Protein AF-A0A661C776-F1 (afdb_monomer)

Radius of gyration: 33.44 Å; Cα contacts (8 Å, |Δi|>4): 42; chains: 1; bounding box: 81×30×92 Å

Secondary structure (DSSP, 8-state):
-HHHHHHHHHHHHHHS---TT--HHHHHHHHHHHHHHHHHHHHHHHHHHHHHHHHHHHHHHHHHHHHHHHHHHHHHHHHH--SHHHHHHHHHHHHHHHHHHHHHHHHHHHHHHHHHHHHHHHHHHHHHHHHHHT-TTTTT-

pLDDT: mean 75.3, std 17.73, range [37.88, 95.56]

Solvent-accessible surface area (backbone atoms only — not comparable to full-atom values): 7899 Å² total; per-residue (Å²): 122,69,74,66,54,53,56,52,51,53,51,54,68,60,65,70,63,74,79,85,72,76,48,66,64,60,53,51,50,50,52,49,48,50,52,51,49,53,50,50,53,52,50,52,53,52,51,52,53,51,54,49,51,52,56,54,48,52,49,52,52,52,53,52,49,51,53,52,52,51,53,54,50,50,53,49,42,70,75,67,44,82,54,70,67,49,45,55,55,48,49,52,50,52,52,52,51,50,52,53,52,51,50,50,51,52,50,53,53,51,49,53,53,50,51,50,50,52,51,51,49,52,50,51,52,50,53,51,49,53,54,51,75,71,32,75,75,61,81,74,112

Nearest PDB structures (foldseek):
  8e4g-assembly1_a  TM=7.924E-01  e=3.193E-01  Escherichia phage T7
  9jz0-assembly1_1  TM=7.390E-01  e=8.641E-01  Escherichia phage T7
  5l3b-assembly1_A  TM=5.270E-01  e=5.007E+00  Homo sapiens
  5l3c-assembly1_A  TM=5.065E-01  e=3.962E+00  Homo sapiens

Sequence (141 aa):
MLHSNILRCTINLFGEFDMTNINIEEMNENMNKIGQSAYSAAKALYTMNTNAVEQLFDQQIAMATLGMETMTSQIQLLSSAKGYQAIVDGQADIVSDLSSKTQGIARNTFDILNETKEDATAWAEDVAKEAADNNPMVKAA

Structure (mmCIF, N/CA/C/O backbone):
data_AF-A0A661C776-F1
#
_entry.id   AF-A0A661C776-F1
#
loop_
_atom_site.group_PDB
_atom_site.id
_atom_site.type_symbol
_atom_site.label_atom_id
_atom_site.label_alt_id
_atom_site.label_comp_id
_atom_site.label_asym_id
_atom_site.label_entity_id
_atom_site.label_seq_id
_atom_site.pdbx_PDB_ins_code
_atom_site.Cartn_x
_atom_site.Cartn_y
_atom_site.Cartn_z
_atom_site.occupancy
_atom_site.B_iso_or_equiv
_atom_site.auth_seq_id
_atom_site.auth_comp_id
_atom_site.auth_asym_id
_atom_site.auth_atom_id
_atom_site.pdbx_PDB_model_num
ATOM 1 N N . MET A 1 1 ? 55.219 -18.152 -58.661 1.00 52.03 1 MET A N 1
ATOM 2 C CA . MET A 1 1 ? 53.754 -18.044 -58.863 1.00 52.03 1 MET A CA 1
ATOM 3 C C . MET A 1 1 ? 52.934 -18.148 -57.569 1.00 52.03 1 MET A C 1
ATOM 5 O O . MET A 1 1 ? 51.876 -17.543 -57.529 1.00 52.03 1 MET A O 1
ATOM 9 N N . LEU A 1 2 ? 53.395 -18.810 -56.493 1.00 44.44 2 LEU A N 1
ATOM 10 C CA . LEU A 1 2 ? 52.637 -18.888 -55.224 1.00 44.44 2 LEU A CA 1
ATOM 11 C C . LEU A 1 2 ? 52.542 -17.560 -54.433 1.00 44.44 2 LEU A C 1
ATOM 13 O O . LEU A 1 2 ? 51.497 -17.258 -53.870 1.00 44.44 2 LEU A O 1
ATOM 17 N N . HIS A 1 3 ? 53.598 -16.738 -54.423 1.00 39.12 3 HIS A N 1
ATOM 18 C CA . HIS A 1 3 ? 53.657 -15.516 -53.598 1.00 39.12 3 HIS A CA 1
ATOM 19 C C . HIS A 1 3 ? 52.669 -14.409 -54.018 1.00 39.12 3 HIS A C 1
ATOM 21 O O . HIS A 1 3 ? 52.218 -13.632 -53.184 1.00 39.12 3 HIS A O 1
ATOM 27 N N . SER A 1 4 ? 52.302 -14.351 -55.303 1.00 47.25 4 SER A N 1
ATOM 28 C CA . SER A 1 4 ? 51.399 -13.317 -55.832 1.00 47.25 4 SER A CA 1
ATOM 29 C C . SER A 1 4 ? 49.918 -13.642 -55.572 1.00 47.25 4 SER A C 1
ATOM 31 O O . SER A 1 4 ? 49.107 -12.734 -55.430 1.00 47.25 4 SER A O 1
ATOM 33 N N . ASN A 1 5 ? 49.574 -14.928 -55.416 1.00 51.00 5 ASN A N 1
ATOM 34 C CA . ASN A 1 5 ? 48.216 -15.359 -55.064 1.00 51.00 5 ASN A CA 1
ATOM 35 C C . ASN A 1 5 ? 47.903 -15.190 -53.571 1.00 51.00 5 ASN A C 1
ATOM 37 O O . ASN A 1 5 ? 46.770 -14.867 -53.231 1.00 51.00 5 ASN A O 1
ATOM 41 N N . ILE A 1 6 ? 48.896 -15.344 -52.686 1.00 49.50 6 ILE A N 1
ATOM 42 C CA . ILE A 1 6 ? 48.696 -15.143 -51.241 1.00 49.50 6 ILE A CA 1
ATOM 43 C C . ILE A 1 6 ? 48.413 -13.664 -50.948 1.00 49.50 6 ILE A C 1
ATOM 45 O O . ILE A 1 6 ? 47.412 -13.362 -50.311 1.00 49.50 6 ILE A O 1
ATOM 49 N N . LEU A 1 7 ? 49.206 -12.739 -51.507 1.00 44.44 7 LEU A N 1
ATOM 50 C CA . LEU A 1 7 ? 48.978 -11.294 -51.348 1.00 44.44 7 LEU A CA 1
ATOM 51 C C . LEU A 1 7 ? 47.623 -10.840 -51.914 1.00 44.44 7 LEU A C 1
ATOM 53 O O . LEU A 1 7 ? 46.967 -9.987 -51.324 1.00 44.44 7 LEU A O 1
ATOM 57 N N . ARG A 1 8 ? 47.169 -11.442 -53.020 1.00 44.22 8 ARG A N 1
ATOM 58 C CA . ARG A 1 8 ? 45.871 -11.124 -53.631 1.00 44.22 8 ARG A CA 1
ATOM 59 C C . ARG A 1 8 ? 44.684 -11.666 -52.820 1.00 44.22 8 ARG A C 1
ATOM 61 O O . ARG A 1 8 ? 43.671 -10.982 -52.728 1.00 44.22 8 ARG A O 1
ATOM 68 N N . CYS A 1 9 ? 44.818 -12.829 -52.176 1.00 44.22 9 CYS A N 1
ATOM 69 C CA . CYS A 1 9 ? 43.822 -13.329 -51.219 1.00 44.22 9 CYS A CA 1
ATOM 70 C C . CYS A 1 9 ? 43.796 -12.514 -49.920 1.00 44.22 9 CYS A C 1
ATOM 72 O O . CYS A 1 9 ? 42.714 -12.259 -49.404 1.00 44.22 9 CYS A O 1
ATOM 74 N N . THR A 1 10 ? 44.946 -12.068 -49.401 1.00 39.84 10 THR A N 1
ATOM 75 C CA . THR A 1 10 ? 44.981 -11.227 -48.193 1.00 39.84 10 THR A CA 1
ATOM 76 C C . THR A 1 10 ? 44.352 -9.856 -48.452 1.00 39.84 10 THR A C 1
ATOM 78 O O . THR A 1 10 ? 43.557 -9.400 -47.643 1.00 39.84 10 THR A O 1
ATOM 81 N N . ILE A 1 11 ? 44.619 -9.227 -49.601 1.00 48.53 11 ILE A N 1
ATOM 82 C CA . ILE A 1 11 ? 44.022 -7.924 -49.945 1.00 48.53 11 ILE A CA 1
ATOM 83 C C . ILE A 1 11 ? 42.506 -8.034 -50.178 1.00 48.53 11 ILE A C 1
ATOM 85 O O . ILE A 1 11 ? 41.775 -7.158 -49.733 1.00 48.53 11 ILE A O 1
ATOM 89 N N . ASN A 1 12 ? 42.012 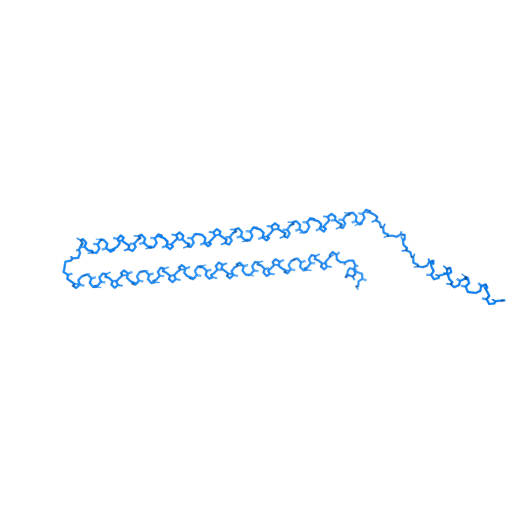-9.119 -50.788 1.00 46.66 12 ASN A N 1
ATOM 90 C CA . ASN A 1 12 ? 40.566 -9.318 -50.955 1.00 46.66 12 ASN A CA 1
ATOM 91 C C . ASN A 1 12 ? 39.847 -9.688 -49.646 1.00 46.66 12 ASN A C 1
ATOM 93 O O . ASN A 1 12 ? 38.717 -9.263 -49.453 1.00 46.66 12 ASN A O 1
ATOM 97 N N . LEU A 1 13 ? 40.496 -10.408 -48.721 1.00 44.00 13 LEU A N 1
ATOM 98 C CA . LEU A 1 13 ? 39.918 -10.704 -47.399 1.00 44.00 13 LEU A CA 1
ATOM 99 C C . LEU A 1 13 ? 39.859 -9.474 -46.478 1.00 44.00 13 LEU A C 1
ATOM 101 O O . LEU A 1 13 ? 38.997 -9.414 -45.609 1.00 44.00 13 LEU A O 1
ATOM 105 N N . PHE A 1 14 ? 40.745 -8.490 -46.671 1.00 39.91 14 PHE A N 1
ATOM 106 C CA . PHE A 1 14 ? 40.698 -7.207 -45.956 1.00 39.91 14 PHE A CA 1
ATOM 107 C C . PHE A 1 14 ? 39.912 -6.112 -46.701 1.00 39.91 14 PHE A C 1
ATOM 109 O O . PHE A 1 14 ? 39.571 -5.106 -46.090 1.00 39.91 14 PHE A O 1
ATOM 116 N N . GLY A 1 15 ? 39.615 -6.296 -47.992 1.00 37.88 15 GLY A N 1
ATOM 117 C CA . GLY A 1 15 ? 38.878 -5.338 -48.825 1.00 37.88 15 GLY A CA 1
ATOM 118 C C . GLY A 1 15 ? 37.352 -5.455 -48.757 1.00 37.88 15 GLY A C 1
ATOM 119 O O . GLY A 1 15 ? 36.670 -4.544 -49.211 1.00 37.88 15 GLY A O 1
ATOM 120 N N . GLU A 1 16 ? 36.817 -6.540 -48.189 1.00 44.53 16 GLU A N 1
ATOM 121 C CA . GLU A 1 16 ? 35.368 -6.738 -47.985 1.00 44.53 16 GLU A CA 1
ATOM 122 C C . GLU A 1 16 ? 34.913 -6.519 -46.534 1.00 44.53 16 GLU A C 1
ATOM 124 O O . GLU A 1 16 ? 33.720 -6.589 -46.246 1.00 44.53 16 GLU A O 1
ATOM 129 N N . PHE A 1 17 ? 35.825 -6.180 -45.617 1.00 41.34 17 PHE A N 1
ATOM 130 C CA . PHE A 1 17 ? 35.425 -5.564 -44.353 1.00 41.34 17 PHE A CA 1
ATOM 131 C C . PHE A 1 17 ? 35.257 -4.064 -44.584 1.00 41.34 17 PHE A C 1
ATOM 133 O O . PHE A 1 17 ? 36.141 -3.255 -44.301 1.00 41.34 17 PHE A O 1
ATOM 140 N N . ASP A 1 18 ? 34.105 -3.713 -45.148 1.00 40.69 18 ASP A N 1
ATOM 141 C CA . ASP A 1 18 ? 33.633 -2.341 -45.237 1.00 40.69 18 ASP A CA 1
ATOM 142 C C . ASP A 1 18 ? 33.395 -1.802 -43.813 1.00 40.69 18 ASP A C 1
ATOM 144 O O . ASP A 1 18 ? 32.304 -1.873 -43.254 1.00 40.69 18 ASP A O 1
ATOM 148 N N . MET A 1 19 ? 34.457 -1.289 -43.184 1.00 41.69 19 MET A N 1
ATOM 149 C CA . MET A 1 19 ? 34.378 -0.463 -41.973 1.00 41.69 19 MET A CA 1
ATOM 150 C C . MET A 1 19 ? 33.970 0.988 -42.297 1.00 41.69 19 MET A C 1
ATOM 152 O O . MET A 1 19 ? 34.129 1.874 -41.459 1.00 41.69 19 MET A O 1
ATOM 156 N N . THR A 1 20 ? 33.437 1.260 -43.493 1.00 42.38 20 THR A N 1
ATOM 157 C CA . THR A 1 20 ? 33.123 2.613 -43.979 1.00 42.38 20 THR A CA 1
ATOM 158 C C . THR A 1 20 ? 31.641 2.973 -43.909 1.00 42.38 20 THR A C 1
ATOM 160 O O . THR A 1 2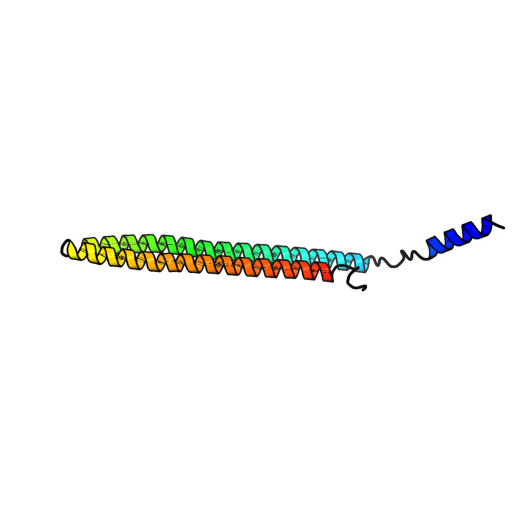0 ? 31.191 3.857 -44.628 1.00 42.38 20 THR A O 1
ATOM 163 N N . ASN A 1 21 ? 30.887 2.370 -42.986 1.00 49.22 21 ASN A N 1
ATOM 164 C CA . ASN A 1 21 ? 29.547 2.851 -42.633 1.00 49.22 21 ASN A CA 1
ATOM 165 C C . ASN A 1 21 ? 29.234 2.756 -41.132 1.00 49.22 21 ASN A C 1
ATOM 167 O O . ASN A 1 21 ? 28.102 2.509 -40.732 1.00 49.22 21 ASN A O 1
ATOM 171 N N . ILE A 1 22 ? 30.219 3.020 -40.268 1.00 48.91 22 ILE A N 1
ATOM 172 C CA . ILE A 1 22 ? 29.875 3.552 -38.943 1.00 48.91 22 ILE A CA 1
ATOM 173 C C . ILE A 1 22 ? 29.604 5.040 -39.147 1.00 48.91 22 ILE A C 1
ATOM 175 O O . ILE A 1 22 ? 30.506 5.875 -39.054 1.00 48.91 22 ILE A O 1
ATOM 179 N N . ASN A 1 23 ? 28.364 5.370 -39.498 1.00 56.03 23 ASN A N 1
ATOM 180 C CA . ASN A 1 23 ? 27.925 6.750 -39.545 1.00 56.03 23 ASN A CA 1
ATOM 181 C C . ASN A 1 23 ? 27.959 7.293 -38.107 1.00 56.03 23 ASN A C 1
ATOM 183 O O . ASN A 1 23 ? 27.149 6.914 -37.263 1.00 56.03 23 ASN A O 1
ATOM 187 N N . ILE A 1 24 ? 28.949 8.134 -37.796 1.00 58.53 24 ILE A N 1
ATOM 188 C CA . ILE A 1 24 ? 29.139 8.720 -36.459 1.00 58.53 24 ILE A CA 1
ATOM 189 C C . ILE A 1 24 ? 27.871 9.471 -36.011 1.00 58.53 24 ILE A C 1
ATOM 191 O O . ILE A 1 24 ? 27.576 9.506 -34.816 1.00 58.53 24 ILE A O 1
ATOM 195 N N . GLU A 1 25 ? 27.087 10.012 -36.951 1.00 57.78 25 GLU A N 1
ATOM 196 C CA . GLU A 1 25 ? 25.772 10.597 -36.668 1.00 57.78 25 GLU A CA 1
ATOM 197 C C . GLU A 1 25 ? 24.743 9.543 -36.239 1.00 57.78 25 GLU A C 1
ATOM 199 O O . GLU A 1 25 ? 24.105 9.742 -35.212 1.00 57.78 25 GLU A O 1
ATOM 204 N N . GLU A 1 26 ? 24.635 8.391 -36.915 1.00 57.00 26 GLU A N 1
ATOM 205 C CA . GLU A 1 26 ? 23.753 7.291 -36.473 1.00 57.00 26 GLU A CA 1
ATOM 206 C C . GLU A 1 26 ? 24.183 6.717 -35.121 1.00 57.00 26 GLU A C 1
ATOM 208 O O . GLU A 1 26 ? 23.339 6.381 -34.291 1.00 57.00 26 GLU A O 1
ATOM 213 N N . MET A 1 27 ? 25.491 6.630 -34.862 1.00 57.56 27 MET A N 1
ATOM 214 C CA . MET A 1 27 ? 26.009 6.208 -33.560 1.00 57.56 27 MET A CA 1
ATOM 215 C C . MET A 1 27 ? 25.655 7.218 -32.461 1.00 57.56 27 MET A C 1
ATOM 217 O O . MET A 1 27 ? 25.197 6.813 -31.394 1.00 57.56 27 MET A O 1
ATOM 221 N N . ASN A 1 28 ? 25.805 8.521 -32.718 1.00 56.56 28 ASN A N 1
ATOM 222 C CA . ASN A 1 28 ? 25.417 9.579 -31.781 1.00 56.56 28 ASN A CA 1
ATOM 223 C C . ASN A 1 28 ? 23.897 9.645 -31.570 1.00 56.56 28 ASN A C 1
ATOM 225 O O . ASN A 1 28 ? 23.443 9.823 -30.440 1.00 56.56 28 ASN A O 1
ATOM 229 N N . GLU A 1 29 ? 23.097 9.470 -32.622 1.00 63.66 29 GLU A N 1
ATOM 230 C CA . GLU A 1 29 ? 21.638 9.412 -32.528 1.00 63.66 29 GLU A CA 1
ATOM 231 C C . GLU A 1 29 ? 21.161 8.180 -31.758 1.00 63.66 29 GLU A C 1
ATOM 233 O O . GLU A 1 29 ? 20.296 8.307 -30.892 1.00 63.66 29 GLU A O 1
ATOM 238 N N . ASN A 1 30 ? 21.736 7.002 -32.014 1.00 63.31 30 ASN A N 1
ATOM 239 C CA . ASN A 1 30 ? 21.420 5.787 -31.264 1.00 63.31 30 ASN A CA 1
ATOM 240 C C . ASN A 1 30 ? 21.845 5.909 -29.798 1.00 63.31 30 ASN A C 1
ATOM 242 O O . ASN A 1 30 ? 21.094 5.504 -28.916 1.00 63.31 30 ASN A O 1
ATOM 246 N N . MET A 1 31 ? 22.991 6.528 -29.506 1.00 59.81 31 MET A N 1
ATOM 247 C CA . MET A 1 31 ? 23.447 6.742 -28.130 1.00 59.81 31 MET A CA 1
ATOM 248 C C . MET A 1 31 ? 22.572 7.762 -27.381 1.00 59.81 31 MET A C 1
ATOM 250 O O . MET A 1 31 ? 22.257 7.553 -26.209 1.00 59.81 31 MET A O 1
ATOM 254 N N . ASN A 1 32 ? 22.084 8.805 -28.064 1.00 68.06 32 ASN A N 1
ATOM 255 C CA . ASN A 1 32 ? 21.075 9.723 -27.522 1.00 68.06 32 ASN A CA 1
ATOM 256 C C . ASN A 1 32 ? 19.722 9.034 -27.287 1.00 68.06 32 ASN A C 1
ATOM 258 O O . ASN A 1 32 ? 19.110 9.255 -26.243 1.00 68.06 32 ASN A O 1
ATOM 262 N N . LYS A 1 33 ? 19.261 8.182 -28.213 1.00 68.38 33 LYS A N 1
ATOM 263 C CA . LYS A 1 33 ? 18.016 7.404 -28.064 1.00 68.38 33 LYS A CA 1
ATOM 264 C C . LYS A 1 33 ? 18.101 6.419 -26.898 1.00 68.38 33 LYS A C 1
ATOM 266 O O . LYS A 1 33 ? 17.186 6.379 -26.084 1.00 68.38 33 LYS A O 1
ATOM 271 N N . ILE A 1 34 ? 19.219 5.704 -26.757 1.00 70.12 34 ILE A N 1
ATOM 272 C CA . ILE A 1 34 ? 19.481 4.808 -25.619 1.00 70.12 34 ILE A CA 1
ATOM 273 C C . ILE A 1 34 ? 19.499 5.597 -24.305 1.00 70.12 34 ILE A C 1
ATOM 275 O O . ILE A 1 34 ? 18.884 5.177 -23.329 1.00 70.12 34 ILE A O 1
ATOM 279 N N . GLY A 1 35 ? 20.150 6.765 -24.273 1.00 67.44 35 GLY A N 1
ATOM 280 C CA . GLY A 1 35 ? 20.167 7.629 -23.091 1.00 67.44 35 GLY A CA 1
ATOM 281 C C . GLY A 1 35 ? 18.777 8.140 -22.693 1.00 67.44 35 GLY A C 1
ATOM 282 O O . GLY A 1 35 ? 18.432 8.133 -21.512 1.00 67.44 35 GLY A O 1
ATOM 283 N N . GLN A 1 36 ? 17.954 8.542 -23.666 1.00 74.94 36 GLN A N 1
ATOM 284 C CA . GLN A 1 36 ? 16.577 8.990 -23.428 1.00 74.94 36 GLN A CA 1
ATOM 285 C C . GLN A 1 36 ? 15.644 7.847 -23.003 1.00 74.94 36 GLN A C 1
ATOM 287 O O . GLN A 1 36 ? 14.830 8.046 -22.099 1.00 74.94 36 GLN A O 1
ATOM 292 N N . SER A 1 37 ? 15.781 6.659 -23.599 1.00 74.38 37 SER A N 1
ATOM 293 C CA . SER A 1 37 ? 15.051 5.441 -23.212 1.00 74.38 37 SER A CA 1
ATOM 294 C C . SER A 1 37 ? 15.414 5.018 -21.784 1.00 74.38 37 SER A C 1
ATOM 296 O O . SER A 1 37 ? 14.534 4.905 -20.933 1.00 74.38 37 SER A O 1
ATOM 298 N N . ALA A 1 38 ? 16.708 4.948 -21.450 1.00 71.44 38 ALA A N 1
ATOM 299 C CA . ALA A 1 38 ? 17.166 4.632 -20.096 1.00 71.44 38 ALA A CA 1
ATOM 300 C C . ALA A 1 38 ? 16.670 5.647 -19.049 1.00 71.44 38 ALA A C 1
ATOM 302 O O . ALA A 1 38 ? 16.247 5.264 -17.957 1.00 71.44 38 ALA A O 1
ATOM 303 N N . TYR A 1 39 ? 16.681 6.943 -19.379 1.00 74.81 39 TYR A N 1
ATOM 304 C CA . TYR A 1 39 ? 16.136 7.983 -18.505 1.00 74.81 39 TYR A CA 1
ATOM 305 C C . TYR A 1 39 ? 14.619 7.842 -18.311 1.00 74.81 39 TYR A C 1
ATOM 307 O O . TYR A 1 39 ? 14.123 7.974 -17.191 1.00 74.81 39 TYR A O 1
ATOM 315 N N . SER A 1 40 ? 13.882 7.542 -19.381 1.00 78.62 40 SER A N 1
ATOM 316 C CA . SER A 1 40 ? 12.428 7.351 -19.334 1.00 78.62 40 SER A CA 1
ATOM 317 C C . SER A 1 40 ? 12.050 6.118 -18.512 1.00 78.62 40 SER A C 1
ATOM 319 O O . SER A 1 40 ? 11.185 6.213 -17.642 1.00 78.62 40 SER A O 1
ATOM 321 N N . ALA A 1 41 ? 12.770 5.007 -18.686 1.00 77.56 41 ALA A N 1
ATOM 322 C CA . ALA A 1 41 ? 12.612 3.798 -17.885 1.00 77.56 41 ALA A CA 1
ATOM 323 C C . ALA A 1 41 ? 12.902 4.050 -16.396 1.00 77.56 41 ALA A C 1
ATOM 325 O O . ALA A 1 41 ? 12.123 3.634 -15.538 1.00 77.56 41 ALA A O 1
ATOM 326 N N . ALA A 1 42 ? 13.979 4.775 -16.073 1.00 73.12 42 ALA A N 1
ATOM 327 C CA . ALA A 1 42 ? 14.307 5.134 -14.692 1.00 73.12 42 ALA A CA 1
ATOM 328 C C . ALA A 1 42 ? 13.243 6.047 -14.058 1.00 73.12 42 ALA A C 1
ATOM 330 O O . ALA A 1 42 ? 12.877 5.866 -12.895 1.00 73.12 42 ALA A O 1
ATOM 331 N N . LYS A 1 43 ? 12.712 7.006 -14.825 1.00 81.62 43 LYS A N 1
ATOM 332 C CA . LYS A 1 43 ? 11.627 7.885 -14.380 1.00 81.62 43 LYS A CA 1
ATOM 333 C C . LYS A 1 43 ? 10.339 7.102 -14.112 1.00 81.62 43 LYS A C 1
ATOM 335 O O . LYS A 1 43 ? 9.724 7.321 -13.074 1.00 81.62 43 LYS A O 1
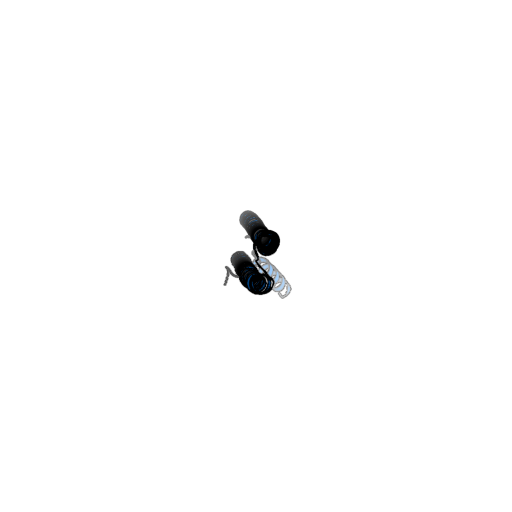ATOM 340 N N . ALA A 1 44 ? 9.961 6.181 -15.000 1.00 80.19 44 ALA A N 1
ATOM 341 C CA . ALA A 1 44 ? 8.779 5.336 -14.828 1.00 80.19 44 ALA A CA 1
ATOM 342 C C . ALA A 1 44 ? 8.870 4.478 -13.553 1.00 80.19 44 ALA A C 1
ATOM 344 O O . ALA A 1 44 ? 7.936 4.467 -12.753 1.00 80.19 44 ALA A O 1
ATOM 345 N N . LEU A 1 45 ? 10.031 3.860 -13.302 1.00 81.62 45 LEU A N 1
ATOM 346 C CA . LEU A 1 45 ? 10.291 3.100 -12.075 1.00 81.62 45 LEU A CA 1
ATOM 347 C C . LEU A 1 45 ? 10.164 3.975 -10.814 1.00 81.62 45 LEU A C 1
ATOM 349 O O . LEU A 1 45 ? 9.546 3.572 -9.829 1.00 81.62 45 LEU A O 1
ATOM 353 N N . TYR A 1 46 ? 10.738 5.182 -10.838 1.00 77.06 46 TYR A N 1
ATOM 354 C CA . TYR A 1 46 ? 10.661 6.120 -9.717 1.00 77.06 46 TYR A CA 1
ATOM 355 C C . TYR A 1 46 ? 9.220 6.555 -9.422 1.00 77.06 46 TYR A C 1
ATOM 357 O O . TYR A 1 46 ? 8.809 6.582 -8.259 1.00 77.06 46 TYR A O 1
ATOM 365 N N . THR A 1 47 ? 8.444 6.863 -10.464 1.00 84.81 47 THR A N 1
ATOM 366 C CA . THR A 1 47 ? 7.031 7.232 -10.332 1.00 84.81 47 THR A CA 1
ATOM 367 C C . THR A 1 47 ? 6.208 6.079 -9.765 1.00 84.81 47 THR A C 1
ATOM 369 O O . THR A 1 47 ? 5.473 6.297 -8.808 1.00 84.81 47 THR A O 1
ATOM 372 N N . MET A 1 48 ? 6.384 4.853 -10.267 1.00 85.69 48 MET A N 1
ATOM 373 C CA . MET A 1 48 ? 5.704 3.663 -9.740 1.00 85.69 48 MET A CA 1
ATOM 374 C C . MET A 1 48 ? 6.002 3.453 -8.250 1.00 85.69 48 MET A C 1
ATOM 376 O O . MET A 1 48 ? 5.086 3.265 -7.454 1.00 85.69 48 MET A O 1
ATOM 380 N N . ASN A 1 49 ? 7.273 3.547 -7.850 1.00 79.50 49 ASN A N 1
ATOM 381 C CA . ASN A 1 49 ? 7.652 3.386 -6.448 1.00 79.50 49 ASN A CA 1
ATOM 382 C C . ASN A 1 49 ? 7.053 4.488 -5.558 1.00 79.50 49 ASN A C 1
ATOM 384 O O . ASN A 1 49 ? 6.569 4.210 -4.466 1.00 79.50 49 ASN A O 1
ATOM 388 N N . THR A 1 50 ? 7.051 5.736 -6.033 1.00 83.75 50 THR A N 1
ATOM 389 C CA . THR A 1 50 ? 6.454 6.862 -5.296 1.00 83.75 50 THR A CA 1
ATOM 390 C C . THR A 1 50 ? 4.951 6.665 -5.121 1.00 83.75 50 THR A C 1
ATOM 392 O O . THR A 1 50 ? 4.463 6.739 -3.997 1.00 83.75 50 THR A O 1
ATOM 395 N N . ASN A 1 51 ? 4.241 6.305 -6.193 1.00 89.00 51 ASN A N 1
ATOM 396 C CA . ASN A 1 51 ? 2.802 6.045 -6.152 1.00 89.00 51 ASN A CA 1
ATOM 397 C C . ASN A 1 51 ? 2.454 4.884 -5.209 1.00 89.00 51 ASN A C 1
ATOM 399 O O . ASN A 1 51 ? 1.486 4.972 -4.459 1.00 89.00 51 ASN A O 1
ATOM 403 N N . ALA A 1 52 ? 3.232 3.798 -5.226 1.00 84.62 52 ALA A N 1
ATOM 404 C CA . ALA A 1 52 ? 3.014 2.663 -4.333 1.00 84.62 52 ALA A CA 1
ATOM 405 C C . ALA A 1 52 ? 3.224 3.057 -2.862 1.00 84.62 52 ALA A C 1
ATOM 407 O O . ALA A 1 52 ? 2.424 2.702 -1.998 1.00 84.62 52 ALA A O 1
ATOM 408 N N . VAL A 1 53 ? 4.276 3.827 -2.568 1.00 80.00 53 VAL A N 1
ATOM 409 C CA . VAL A 1 53 ? 4.558 4.315 -1.211 1.00 80.00 53 VAL A CA 1
ATOM 410 C C . VAL A 1 53 ? 3.469 5.265 -0.718 1.00 80.00 53 VAL A C 1
ATOM 412 O O . VAL A 1 53 ? 3.040 5.121 0.424 1.00 80.00 53 VAL A O 1
ATOM 415 N N . GLU A 1 54 ? 3.001 6.197 -1.551 1.00 88.62 54 GLU A N 1
ATOM 416 C CA . GLU A 1 54 ? 1.900 7.108 -1.209 1.00 88.62 54 GLU A CA 1
ATOM 417 C C . GLU A 1 54 ? 0.627 6.327 -0.862 1.00 88.62 54 GLU A C 1
ATOM 419 O O . GLU A 1 54 ? 0.070 6.498 0.221 1.00 88.62 54 GLU A O 1
ATOM 424 N N . GLN A 1 55 ? 0.233 5.374 -1.709 1.00 90.94 55 GLN A N 1
ATOM 425 C CA . GLN A 1 55 ? -0.958 4.556 -1.472 1.00 90.94 55 GLN A CA 1
ATOM 426 C C . GLN A 1 55 ? -0.836 3.668 -0.223 1.00 90.94 55 GLN A C 1
ATOM 428 O O . GLN A 1 55 ? -1.793 3.521 0.539 1.00 90.94 55 GLN A O 1
ATOM 433 N N . LEU A 1 56 ? 0.342 3.089 0.036 1.00 85.62 56 LEU A N 1
ATOM 434 C CA . LEU A 1 56 ? 0.597 2.330 1.266 1.00 85.62 56 LEU A CA 1
ATOM 435 C C . LEU A 1 56 ? 0.588 3.227 2.510 1.00 85.62 56 LEU A C 1
ATOM 437 O O . LEU A 1 56 ? 0.190 2.784 3.591 1.00 85.62 56 LEU A O 1
ATOM 441 N N . PHE A 1 57 ? 1.027 4.477 2.383 1.00 83.81 57 PHE A N 1
ATOM 442 C CA . PHE A 1 57 ? 0.968 5.450 3.466 1.00 83.81 57 PHE A CA 1
ATOM 443 C C . PHE A 1 57 ? -0.480 5.828 3.796 1.00 83.81 57 PHE A C 1
ATOM 445 O O . PHE A 1 57 ? -0.842 5.874 4.974 1.00 83.81 57 PHE A O 1
ATOM 452 N N . ASP A 1 58 ? -1.340 5.968 2.787 1.00 91.12 58 ASP A N 1
ATOM 453 C CA . ASP A 1 58 ? -2.777 6.172 2.990 1.00 91.12 58 ASP A CA 1
ATOM 454 C C . ASP A 1 58 ? -3.418 5.007 3.762 1.00 91.12 58 ASP A C 1
ATOM 456 O O . ASP A 1 58 ? -4.221 5.235 4.671 1.00 91.12 58 ASP A O 1
ATOM 460 N N . GLN A 1 59 ? -3.012 3.756 3.499 1.00 91.81 59 GLN A N 1
ATOM 461 C CA . GLN A 1 59 ? -3.481 2.603 4.285 1.00 91.81 59 GLN A CA 1
ATOM 462 C C . GLN A 1 59 ? -3.000 2.651 5.748 1.00 91.81 59 GLN A C 1
ATOM 464 O O . GLN A 1 59 ? -3.742 2.269 6.657 1.00 91.81 59 GLN A O 1
ATOM 469 N N . GLN A 1 60 ? -1.788 3.153 6.013 1.00 77.56 60 GLN A N 1
ATOM 470 C CA . GLN A 1 60 ? -1.296 3.351 7.385 1.00 77.56 60 GLN A CA 1
ATOM 471 C C . GLN A 1 60 ? -2.085 4.435 8.128 1.00 77.56 60 GLN A C 1
ATOM 473 O O . GLN A 1 60 ? -2.421 4.249 9.301 1.00 77.56 60 GLN A O 1
ATOM 478 N N . ILE A 1 61 ? -2.434 5.535 7.454 1.00 90.25 61 ILE A N 1
ATOM 479 C CA . ILE A 1 61 ? -3.324 6.562 8.012 1.00 90.25 61 ILE A CA 1
ATOM 480 C C . ILE A 1 61 ? -4.705 5.964 8.291 1.00 90.25 61 ILE A C 1
ATOM 482 O O . ILE A 1 61 ? -5.243 6.172 9.377 1.00 90.25 61 ILE A O 1
ATOM 486 N N . ALA A 1 62 ? -5.261 5.176 7.367 1.00 88.75 62 ALA A N 1
ATOM 487 C CA . ALA A 1 62 ? -6.553 4.519 7.557 1.00 88.75 62 ALA A CA 1
ATOM 488 C C . ALA A 1 62 ? -6.554 3.598 8.791 1.00 88.75 62 ALA A C 1
ATOM 490 O O . ALA A 1 62 ? -7.488 3.641 9.594 1.00 88.75 62 ALA A O 1
ATOM 491 N N . MET A 1 63 ? -5.481 2.827 9.001 1.00 82.75 63 MET A N 1
ATOM 492 C CA . MET A 1 63 ? -5.288 2.018 10.212 1.00 82.75 63 MET A CA 1
ATOM 493 C C . MET A 1 63 ? -5.221 2.870 11.486 1.00 82.75 63 MET A C 1
ATOM 495 O O . MET A 1 63 ? -5.837 2.521 12.496 1.00 82.75 63 MET A O 1
ATOM 499 N N . ALA A 1 64 ? -4.497 3.992 11.462 1.00 79.38 64 ALA A N 1
ATOM 500 C CA . ALA A 1 64 ? -4.403 4.894 12.609 1.00 79.38 64 ALA A CA 1
ATOM 501 C C . ALA A 1 64 ? -5.765 5.520 12.957 1.00 79.38 64 ALA A C 1
ATOM 503 O O . ALA A 1 64 ? -6.162 5.534 14.126 1.00 79.38 64 ALA A O 1
ATOM 504 N N . THR A 1 65 ? -6.509 5.971 11.945 1.00 90.25 65 THR A N 1
ATOM 505 C CA . THR A 1 65 ? -7.870 6.498 12.100 1.00 90.25 6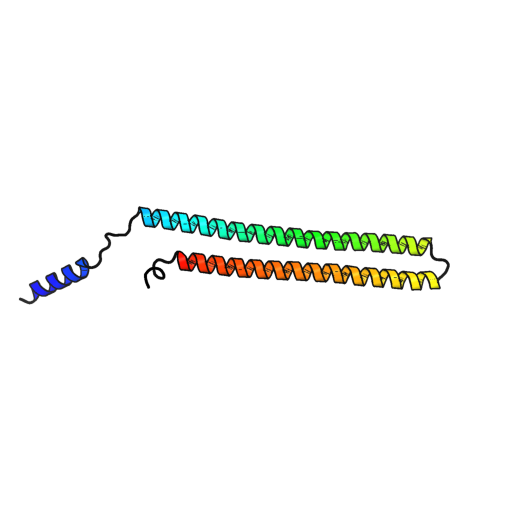5 THR A CA 1
ATOM 506 C C . THR A 1 65 ? -8.814 5.441 12.665 1.00 90.25 65 THR A C 1
ATOM 508 O O . THR A 1 65 ? -9.538 5.728 13.615 1.00 90.25 65 THR A O 1
ATOM 511 N N . LEU A 1 66 ? -8.750 4.198 12.177 1.00 87.88 66 LEU A N 1
ATOM 512 C CA . LEU A 1 66 ? -9.542 3.084 12.708 1.00 87.88 66 LEU A CA 1
ATOM 513 C C . LEU A 1 66 ? -9.283 2.847 14.204 1.00 87.88 66 LEU A C 1
ATOM 515 O O . LEU A 1 66 ? -10.214 2.604 14.976 1.00 87.88 66 LEU A O 1
ATOM 519 N N . GLY A 1 67 ? -8.026 2.963 14.639 1.00 77.75 67 GLY A N 1
ATOM 520 C CA . GLY A 1 67 ? -7.668 2.901 16.056 1.00 77.75 67 GLY A CA 1
ATOM 521 C C . GLY A 1 67 ? -8.325 4.015 16.877 1.00 77.75 67 GLY A C 1
ATOM 522 O O . GLY A 1 67 ? -8.878 3.750 17.947 1.00 77.75 67 GLY A O 1
ATOM 523 N N . MET A 1 68 ? -8.321 5.250 16.367 1.00 84.88 68 MET A N 1
ATOM 524 C CA . MET A 1 68 ? -8.999 6.382 17.011 1.00 84.88 68 MET A CA 1
ATOM 525 C C . MET A 1 68 ? -10.516 6.180 17.086 1.00 84.88 68 MET A C 1
ATOM 527 O O . MET A 1 68 ? -11.090 6.329 18.163 1.00 84.88 68 MET A O 1
ATOM 531 N N . GLU A 1 69 ? -11.154 5.772 15.988 1.00 89.12 69 GLU A N 1
ATOM 532 C CA . GLU A 1 69 ? -12.592 5.471 15.939 1.00 89.12 69 GLU A CA 1
ATOM 533 C C . GLU A 1 69 ? -12.981 4.380 16.941 1.00 89.12 69 GLU A C 1
ATOM 535 O O . GLU A 1 69 ? -13.980 4.505 17.655 1.00 89.12 69 GLU A O 1
ATOM 540 N N . THR A 1 70 ? -12.162 3.331 17.046 1.00 86.06 70 THR A N 1
ATOM 541 C CA . THR A 1 70 ? -12.369 2.229 17.992 1.00 86.06 70 THR A CA 1
ATOM 542 C C . THR A 1 70 ? -12.304 2.725 19.437 1.00 86.06 70 THR A C 1
ATOM 544 O O . THR A 1 70 ? -13.167 2.382 20.247 1.00 86.06 70 THR A O 1
ATOM 547 N N . MET A 1 71 ? -11.324 3.571 19.772 1.00 81.00 71 MET A N 1
ATOM 548 C CA . MET A 1 71 ? -11.227 4.180 21.104 1.00 81.00 71 MET A CA 1
ATOM 549 C C . MET A 1 71 ? -12.433 5.072 21.411 1.00 81.00 71 MET A C 1
ATOM 551 O O . MET A 1 71 ? -13.018 4.966 22.490 1.00 81.00 71 MET A O 1
ATOM 555 N N . THR A 1 72 ? -12.846 5.920 20.468 1.00 90.62 72 THR A N 1
ATOM 556 C CA . THR A 1 72 ? -14.037 6.765 20.625 1.00 90.62 72 THR A CA 1
ATOM 557 C C . THR A 1 72 ? -15.296 5.925 20.836 1.00 90.62 72 THR A C 1
ATOM 559 O O . THR A 1 72 ? -16.085 6.231 21.732 1.00 90.62 72 THR A O 1
ATOM 562 N N . SER A 1 73 ? -15.452 4.835 20.084 1.00 89.06 73 SER A N 1
ATOM 563 C CA . SER A 1 73 ? -16.590 3.917 20.205 1.00 89.06 73 SER A CA 1
ATOM 564 C C . SER A 1 73 ? -16.617 3.221 21.567 1.00 89.06 73 SER A C 1
ATOM 566 O O . SER A 1 73 ? -17.671 3.130 22.193 1.00 89.06 73 SER A O 1
ATOM 568 N N . GLN A 1 74 ? -15.459 2.810 22.096 1.00 83.00 74 GLN A N 1
ATOM 569 C CA . GLN A 1 74 ? -15.362 2.244 23.447 1.00 83.00 74 GLN A CA 1
ATOM 570 C C . GLN A 1 74 ? -15.732 3.263 24.536 1.00 83.00 74 GLN A C 1
ATOM 572 O O . GLN A 1 74 ? -16.463 2.927 25.468 1.00 83.00 74 GLN A O 1
ATOM 577 N N . ILE A 1 75 ? -15.278 4.517 24.420 1.00 89.81 75 ILE A N 1
ATOM 578 C CA . ILE A 1 75 ? -15.642 5.591 25.362 1.00 89.81 75 ILE A CA 1
ATOM 579 C C . ILE A 1 75 ? -17.153 5.869 25.311 1.00 89.81 75 ILE A C 1
ATOM 581 O O . ILE A 1 75 ? -17.796 6.030 26.353 1.00 89.81 75 ILE A O 1
ATOM 585 N N . GLN A 1 76 ? -17.745 5.896 24.116 1.00 90.19 76 GLN A N 1
ATOM 586 C CA . GLN A 1 76 ? -19.191 6.059 23.951 1.00 90.19 76 GLN A CA 1
ATOM 587 C C . GLN A 1 76 ? -19.966 4.890 24.554 1.00 90.19 76 GLN A C 1
ATOM 589 O O . GLN A 1 76 ? -20.935 5.115 25.278 1.00 90.19 76 GLN A O 1
ATOM 594 N N . LEU A 1 77 ? -19.516 3.655 24.337 1.00 87.25 77 LEU A N 1
ATOM 595 C CA . LEU A 1 77 ? -20.136 2.474 24.924 1.00 87.25 77 LEU A CA 1
ATOM 596 C C . LEU A 1 77 ? -20.122 2.542 26.455 1.00 87.25 77 LEU A C 1
ATOM 598 O O . LEU A 1 77 ? -21.165 2.406 27.087 1.00 87.25 77 LEU A O 1
ATOM 602 N N . LEU A 1 78 ? -18.968 2.828 27.060 1.00 85.69 78 LEU A N 1
ATOM 603 C CA . LEU A 1 78 ? -18.836 2.916 28.517 1.00 85.69 78 LEU A CA 1
ATOM 604 C C . LEU A 1 78 ? -19.658 4.057 29.131 1.00 85.69 78 LEU A C 1
ATOM 606 O O . LEU A 1 78 ? -20.148 3.921 30.249 1.00 85.69 78 LEU A O 1
ATOM 610 N N . SER A 1 79 ? -19.815 5.176 28.421 1.00 89.56 79 SER A N 1
ATOM 611 C CA . SER A 1 79 ? -20.586 6.327 28.914 1.00 89.56 79 SER A CA 1
ATOM 612 C C . SER A 1 79 ? -22.100 6.186 28.731 1.00 89.56 79 SER A C 1
ATOM 614 O O . SER A 1 79 ? -22.856 6.835 29.455 1.00 89.56 79 SER A O 1
ATOM 616 N N . SER A 1 80 ? -22.557 5.349 27.794 1.00 89.81 80 SER A N 1
ATOM 617 C CA . SER A 1 80 ? -23.978 5.223 27.435 1.00 89.81 80 SER A CA 1
ATOM 618 C C . SER A 1 80 ? -24.624 3.890 27.829 1.00 89.81 80 SER A C 1
ATOM 620 O O . SER A 1 80 ? -25.851 3.827 27.963 1.00 89.81 80 SER A O 1
ATOM 622 N N . ALA A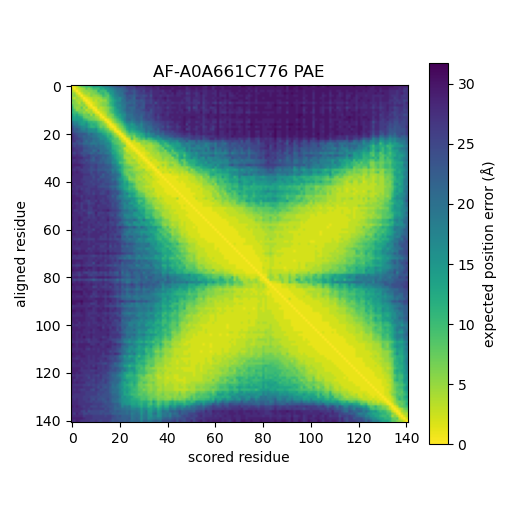 1 81 ? -23.840 2.831 28.053 1.00 86.94 81 ALA A N 1
ATOM 623 C CA . ALA A 1 81 ? -24.364 1.506 28.361 1.00 86.94 81 ALA A CA 1
ATOM 624 C C . ALA A 1 81 ? -25.037 1.451 29.741 1.00 86.94 81 ALA A C 1
ATOM 626 O O . ALA A 1 81 ? -24.468 1.820 30.769 1.00 86.94 81 ALA A O 1
ATOM 627 N N . LYS A 1 82 ? -26.259 0.910 29.781 1.00 85.75 82 LYS A N 1
ATOM 628 C CA . LYS A 1 82 ? -27.012 0.682 31.021 1.00 85.75 82 LYS A CA 1
ATOM 629 C C . LYS A 1 82 ? -26.909 -0.780 31.442 1.00 85.75 82 LYS A C 1
ATOM 631 O O . LYS A 1 82 ? -27.806 -1.577 31.185 1.00 85.75 82 LYS A O 1
ATOM 636 N N . GLY A 1 83 ? -25.814 -1.110 32.120 1.00 85.81 83 GLY A N 1
ATOM 637 C CA . GLY A 1 83 ? -25.567 -2.442 32.672 1.00 85.81 83 GLY A CA 1
ATOM 638 C C . GLY A 1 83 ? -24.700 -3.336 31.785 1.00 85.81 83 GLY A C 1
ATOM 639 O O . GLY A 1 83 ? -24.342 -2.986 30.664 1.00 85.81 83 GLY A O 1
ATOM 640 N N . TYR A 1 84 ? -24.340 -4.503 32.324 1.00 81.12 84 TYR A N 1
ATOM 641 C CA . TYR A 1 84 ? -23.289 -5.359 31.765 1.00 81.12 84 TYR A CA 1
ATOM 642 C C . TYR A 1 84 ? -23.654 -5.983 30.409 1.00 81.12 84 TYR A C 1
ATOM 644 O O . TYR A 1 84 ? -22.804 -6.067 29.532 1.00 81.12 84 TYR A O 1
ATOM 652 N N . GLN A 1 85 ? -24.923 -6.355 30.211 1.00 84.75 85 GLN A N 1
ATOM 653 C CA . GLN A 1 85 ? -25.402 -6.928 28.947 1.00 84.75 85 GLN A CA 1
ATOM 654 C C . GLN A 1 85 ? -25.183 -5.961 27.771 1.00 84.75 85 GLN A C 1
ATOM 656 O O . GLN A 1 85 ? -24.604 -6.341 26.764 1.00 84.75 85 GLN A O 1
ATOM 661 N N . ALA A 1 86 ? -25.534 -4.682 27.952 1.00 84.75 86 ALA A N 1
ATOM 662 C CA . ALA A 1 86 ? -25.348 -3.648 26.935 1.00 84.75 86 ALA A CA 1
ATOM 663 C C . ALA A 1 86 ? -23.865 -3.385 26.611 1.00 84.75 86 ALA A C 1
ATOM 665 O O . ALA A 1 86 ? -23.540 -3.028 25.483 1.00 84.75 86 ALA A O 1
ATOM 666 N N . ILE A 1 87 ? -22.963 -3.576 27.582 1.00 85.38 87 ILE A N 1
ATOM 667 C CA . ILE A 1 87 ? -21.514 -3.486 27.354 1.00 85.38 87 ILE A CA 1
ATOM 668 C C . ILE A 1 87 ? -21.035 -4.661 26.498 1.00 85.38 87 ILE A C 1
ATOM 670 O O . ILE A 1 87 ? -20.274 -4.448 25.562 1.00 85.38 87 ILE A O 1
ATOM 674 N N . VAL A 1 88 ? -21.467 -5.887 26.805 1.00 87.94 88 VAL A N 1
ATOM 675 C CA . VAL A 1 88 ? -21.067 -7.083 26.043 1.00 87.94 88 VAL A CA 1
ATOM 676 C C . VAL A 1 88 ? -21.568 -7.001 24.603 1.00 87.94 88 VAL A C 1
ATOM 678 O O . VAL A 1 88 ? -20.784 -7.213 23.679 1.00 87.94 88 VAL A O 1
ATOM 681 N N . ASP A 1 89 ? -22.833 -6.627 24.411 1.00 88.25 89 ASP A N 1
ATOM 682 C CA . ASP A 1 89 ? -23.426 -6.488 23.080 1.00 88.25 89 ASP A CA 1
ATOM 683 C C . ASP A 1 89 ? -22.701 -5.393 22.273 1.00 88.25 89 ASP A C 1
ATOM 685 O O . ASP A 1 89 ? -22.256 -5.631 21.153 1.00 88.25 89 ASP A O 1
ATOM 689 N N . GLY A 1 90 ? -22.452 -4.223 22.875 1.00 86.44 90 GLY A N 1
ATOM 690 C CA . GLY A 1 90 ? -21.720 -3.151 22.197 1.00 86.44 90 GLY A CA 1
ATOM 691 C C . GLY A 1 90 ? -20.241 -3.464 21.933 1.00 86.44 90 GLY A C 1
ATOM 692 O O . GLY A 1 90 ? -19.677 -2.982 20.955 1.00 86.44 90 GLY A O 1
ATOM 693 N N . GLN A 1 91 ? -19.589 -4.288 22.759 1.00 85.94 91 GLN A N 1
ATOM 694 C CA . GLN A 1 91 ? -18.236 -4.773 22.468 1.00 85.94 91 GLN A CA 1
ATOM 695 C C . GLN A 1 91 ? -18.222 -5.710 21.258 1.00 85.94 91 GLN A C 1
ATOM 697 O O . GLN A 1 91 ? -17.292 -5.633 20.457 1.00 85.94 91 GLN A O 1
ATOM 702 N N . ALA A 1 92 ? -19.238 -6.566 21.105 1.00 90.94 92 ALA A N 1
ATOM 703 C CA . ALA A 1 92 ? -19.367 -7.428 19.935 1.00 90.94 92 ALA A CA 1
ATOM 704 C C . ALA A 1 92 ? -19.514 -6.601 18.646 1.00 90.94 92 ALA A C 1
ATOM 706 O O . ALA A 1 92 ? -18.836 -6.892 17.658 1.00 90.94 92 ALA A O 1
ATOM 707 N N . ASP A 1 93 ? -20.301 -5.524 18.688 1.00 91.88 93 ASP A N 1
ATOM 708 C CA . ASP A 1 93 ? -20.456 -4.596 17.563 1.00 91.88 93 ASP A CA 1
ATOM 709 C C . ASP A 1 93 ? -19.139 -3.884 17.215 1.00 91.88 93 ASP A C 1
ATOM 711 O O . ASP A 1 93 ? -18.739 -3.864 16.050 1.00 91.88 93 ASP A O 1
ATOM 715 N N . ILE A 1 94 ? -18.413 -3.369 18.218 1.00 89.38 94 ILE A N 1
ATOM 716 C CA . ILE A 1 94 ? -17.099 -2.728 18.017 1.00 89.38 94 ILE A CA 1
ATOM 717 C C . ILE A 1 94 ? -16.101 -3.709 17.391 1.00 89.38 94 ILE A C 1
ATOM 719 O O . ILE A 1 94 ? -15.361 -3.342 16.481 1.00 89.38 94 ILE A O 1
ATOM 723 N N . VAL A 1 95 ? -16.070 -4.960 17.858 1.00 89.69 95 VAL A N 1
ATOM 724 C CA . VAL A 1 95 ? -15.178 -5.994 17.309 1.00 89.69 95 VAL A CA 1
ATOM 725 C C . VAL A 1 95 ? -15.559 -6.349 15.873 1.00 89.69 95 VAL A C 1
ATOM 727 O O . VAL A 1 95 ? -14.671 -6.521 15.035 1.00 89.69 95 VAL A O 1
ATOM 730 N N . SER A 1 96 ? -16.854 -6.440 15.569 1.00 93.50 96 SER A N 1
ATOM 731 C CA . SER A 1 96 ? -17.334 -6.706 14.212 1.00 93.50 96 SER A CA 1
ATOM 732 C C . SER A 1 96 ? -16.964 -5.572 13.250 1.00 93.50 96 SER A C 1
ATOM 734 O O . SER A 1 96 ? -16.438 -5.842 12.167 1.00 93.50 96 SER A O 1
ATOM 736 N N . ASP A 1 97 ? -17.178 -4.313 13.646 1.00 91.75 97 ASP A N 1
ATOM 737 C CA . ASP A 1 97 ? -16.808 -3.136 12.845 1.00 91.75 97 ASP A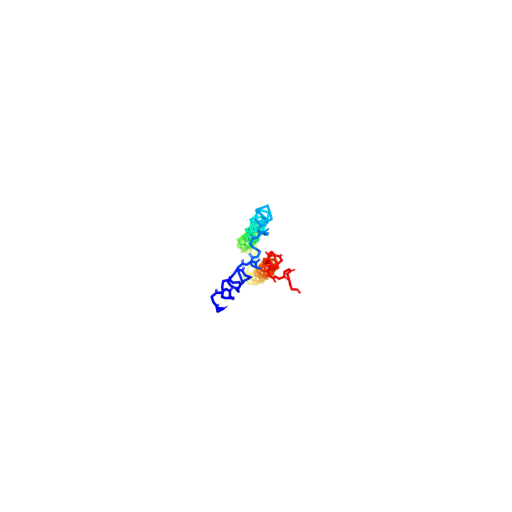 CA 1
ATOM 738 C C . ASP A 1 97 ? -15.293 -3.067 12.618 1.00 91.75 97 ASP A C 1
ATOM 740 O O . ASP 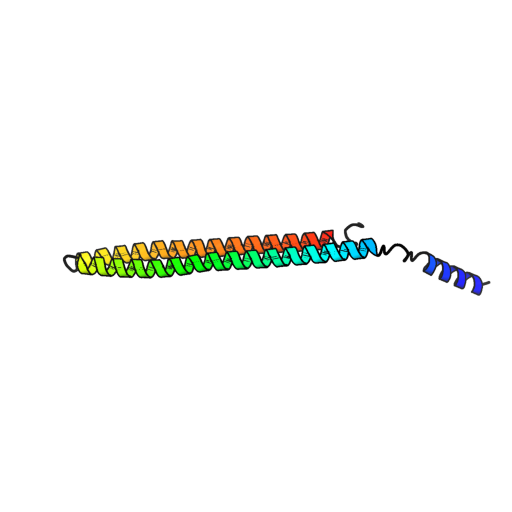A 1 97 ? -14.837 -2.957 11.477 1.00 91.75 97 ASP A O 1
ATOM 744 N N . LEU A 1 98 ? -14.506 -3.242 13.686 1.00 90.19 98 LEU A N 1
ATOM 745 C CA . LEU A 1 98 ? -13.047 -3.295 13.616 1.00 90.19 98 LEU A CA 1
ATOM 746 C C . LEU A 1 98 ? -12.581 -4.383 12.642 1.00 90.19 98 LEU A C 1
ATOM 748 O O . LEU A 1 98 ? -11.770 -4.106 11.761 1.00 90.19 98 LEU A O 1
ATOM 752 N N . SER A 1 99 ? -13.117 -5.602 12.757 1.00 91.19 99 SER A N 1
ATOM 753 C CA . SER A 1 99 ? -12.751 -6.717 11.879 1.00 91.19 99 SER A CA 1
ATOM 754 C C . SER A 1 99 ? -13.071 -6.419 10.415 1.00 91.19 99 SER A C 1
ATOM 756 O O . SER A 1 99 ? -12.213 -6.605 9.552 1.00 91.19 99 SER A O 1
ATOM 758 N N . SER A 1 100 ? -14.272 -5.904 10.135 1.00 95.38 100 SER A N 1
ATOM 759 C CA . SER A 1 100 ? -14.699 -5.546 8.781 1.00 95.38 100 SER A CA 1
ATOM 760 C C . SER A 1 100 ? -13.798 -4.469 8.171 1.00 95.38 100 SER A C 1
ATOM 762 O O . SER A 1 100 ? -13.307 -4.623 7.051 1.00 95.38 100 SER A O 1
ATOM 764 N N . LYS A 1 101 ? -13.516 -3.393 8.914 1.00 93.06 101 LYS A N 1
ATOM 765 C CA . LYS A 1 101 ? -12.666 -2.294 8.436 1.00 93.06 101 LYS A CA 1
ATOM 766 C C . LYS A 1 101 ? -11.211 -2.723 8.266 1.00 93.06 101 LYS A C 1
ATOM 768 O O . LYS A 1 101 ? -10.604 -2.398 7.250 1.00 93.06 101 LYS A O 1
ATOM 773 N N . THR A 1 102 ? -10.661 -3.511 9.193 1.00 90.56 102 THR A N 1
ATOM 774 C CA . THR A 1 102 ? -9.312 -4.083 9.048 1.00 90.56 102 THR A CA 1
ATOM 775 C C . THR A 1 102 ? -9.214 -4.988 7.820 1.00 90.56 102 THR A C 1
ATOM 777 O O . THR A 1 102 ? -8.238 -4.895 7.080 1.00 90.56 102 THR A O 1
ATOM 780 N N . GLN A 1 103 ? -10.221 -5.827 7.551 1.00 93.94 103 GLN A N 1
ATOM 781 C CA . GLN A 1 103 ? -10.256 -6.640 6.329 1.00 93.94 103 GLN A CA 1
ATOM 782 C C . GLN A 1 103 ? -10.314 -5.775 5.064 1.00 93.94 103 GLN A C 1
ATOM 784 O O . GLN A 1 103 ? -9.639 -6.095 4.087 1.00 93.94 103 GLN A O 1
ATOM 789 N N . GLY A 1 104 ? -11.065 -4.670 5.086 1.00 94.06 104 GLY A N 1
ATOM 790 C CA . GLY A 1 104 ? -11.095 -3.695 3.993 1.00 94.06 104 GLY A CA 1
ATOM 791 C C . GLY A 1 104 ? -9.720 -3.082 3.710 1.00 94.06 104 GLY A C 1
ATOM 792 O O . GLY A 1 104 ? -9.260 -3.117 2.573 1.00 94.06 104 GLY A O 1
ATOM 793 N N . ILE A 1 105 ? -9.025 -2.604 4.748 1.00 89.06 105 ILE A N 1
ATOM 794 C CA . ILE A 1 105 ? -7.661 -2.051 4.633 1.00 89.06 105 ILE A CA 1
ATOM 795 C C . ILE A 1 105 ? -6.685 -3.119 4.119 1.00 89.06 105 ILE A C 1
ATOM 797 O O . ILE A 1 105 ? -5.888 -2.855 3.218 1.00 89.06 105 ILE A O 1
ATOM 801 N N . ALA A 1 106 ? -6.765 -4.348 4.637 1.00 87.12 106 ALA A N 1
ATOM 802 C CA . ALA A 1 106 ? -5.927 -5.449 4.170 1.00 87.12 106 ALA A CA 1
ATOM 803 C C . ALA A 1 106 ? -6.157 -5.744 2.681 1.00 87.12 106 ALA A C 1
ATOM 805 O O . ALA A 1 106 ? -5.193 -5.910 1.939 1.00 87.1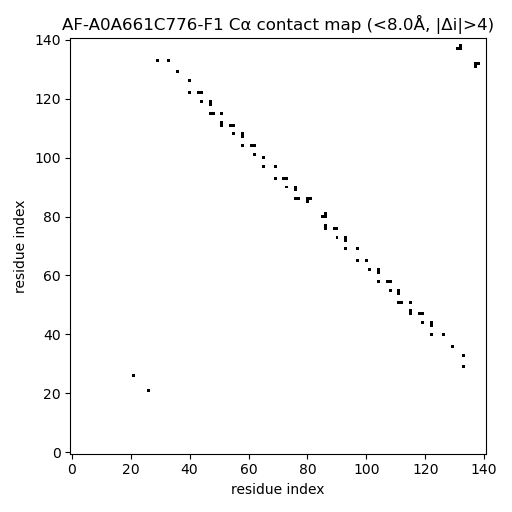2 106 ALA A O 1
ATOM 806 N N . ARG A 1 107 ? -7.417 -5.765 2.228 1.00 95.56 107 ARG A N 1
ATOM 807 C CA . ARG A 1 107 ? -7.762 -5.996 0.822 1.00 95.56 107 ARG A CA 1
ATOM 808 C C . ARG A 1 107 ? -7.232 -4.885 -0.082 1.00 95.56 107 ARG A C 1
ATOM 810 O O . ARG A 1 107 ? -6.526 -5.196 -1.029 1.00 95.56 107 ARG A O 1
ATOM 817 N N . ASN A 1 108 ? -7.456 -3.623 0.281 1.00 94.12 108 ASN A N 1
ATOM 818 C CA . ASN A 1 108 ? -6.914 -2.479 -0.459 1.00 94.12 108 ASN A CA 1
ATOM 819 C C . ASN A 1 108 ? -5.381 -2.526 -0.536 1.00 94.12 108 ASN A C 1
ATOM 821 O O . ASN A 1 108 ? -4.801 -2.264 -1.581 1.00 94.12 108 ASN A O 1
ATOM 825 N N . THR A 1 109 ? -4.716 -2.906 0.559 1.00 88.88 109 THR A N 1
ATOM 826 C CA . THR A 1 109 ? -3.256 -3.086 0.581 1.00 88.88 109 THR A CA 1
ATOM 827 C C . THR A 1 109 ? -2.813 -4.177 -0.398 1.00 88.88 109 THR A C 1
ATOM 829 O O . THR A 1 109 ? -1.829 -3.998 -1.110 1.00 88.88 109 THR A O 1
ATOM 832 N N . PHE A 1 110 ? -3.530 -5.303 -0.456 1.00 92.06 110 PHE A N 1
ATOM 833 C CA . PHE A 1 110 ? -3.253 -6.359 -1.432 1.00 92.06 110 PHE A CA 1
ATOM 834 C C . PHE A 1 110 ? -3.479 -5.898 -2.871 1.00 92.06 110 PHE A C 1
ATOM 836 O O . PHE A 1 110 ? -2.673 -6.242 -3.734 1.00 92.06 110 PHE A O 1
ATOM 843 N N . ASP A 1 111 ? -4.529 -5.121 -3.122 1.00 94.69 111 ASP A N 1
ATOM 844 C CA . ASP A 1 111 ? -4.826 -4.583 -4.448 1.00 94.69 111 ASP A CA 1
ATOM 845 C C . ASP A 1 111 ? -3.706 -3.628 -4.903 1.00 94.69 111 ASP A C 1
ATOM 847 O O . ASP A 1 111 ? -3.137 -3.849 -5.968 1.00 94.69 111 ASP A O 1
ATOM 851 N N . ILE A 1 112 ? -3.250 -2.701 -4.045 1.00 90.56 112 ILE A N 1
ATOM 852 C CA . ILE A 1 112 ? -2.096 -1.812 -4.317 1.00 90.56 112 ILE A CA 1
ATOM 853 C C . ILE A 1 112 ? -0.833 -2.615 -4.667 1.00 90.56 112 ILE A C 1
ATOM 855 O O . ILE A 1 112 ? -0.096 -2.273 -5.595 1.00 90.56 112 ILE A O 1
ATOM 859 N N . LEU A 1 113 ? -0.551 -3.689 -3.921 1.00 88.44 113 LEU A N 1
ATOM 860 C CA . LEU A 1 113 ? 0.619 -4.536 -4.168 1.00 88.44 113 LEU A CA 1
ATOM 861 C C . LEU A 1 113 ? 0.511 -5.307 -5.489 1.00 88.44 113 LEU A C 1
ATOM 863 O O . LEU A 1 113 ? 1.519 -5.476 -6.177 1.00 88.44 113 LEU A O 1
ATOM 867 N N . ASN A 1 114 ? -0.686 -5.781 -5.838 1.00 92.12 114 ASN A N 1
ATOM 868 C CA . ASN A 1 114 ? -0.928 -6.456 -7.109 1.00 92.12 114 ASN A CA 1
ATOM 869 C C . ASN A 1 114 ? -0.805 -5.483 -8.283 1.00 92.12 114 ASN A C 1
ATOM 871 O O . ASN A 1 114 ? -0.090 -5.800 -9.228 1.00 92.12 114 ASN A O 1
ATOM 875 N N . GLU A 1 115 ? -1.401 -4.295 -8.190 1.00 91.56 115 GLU A N 1
ATOM 876 C CA . GLU A 1 115 ? -1.270 -3.239 -9.202 1.00 91.56 115 GLU A CA 1
ATOM 877 C C . GLU A 1 115 ? 0.199 -2.846 -9.395 1.00 91.56 115 GLU A C 1
ATOM 879 O O . GLU A 1 115 ? 0.711 -2.879 -10.508 1.00 91.56 115 GLU A O 1
ATOM 884 N N . THR A 1 116 ? 0.937 -2.617 -8.304 1.00 88.81 116 THR A N 1
ATOM 885 C CA . THR A 1 116 ? 2.379 -2.309 -8.368 1.00 88.81 116 THR A CA 1
ATOM 886 C C . THR A 1 116 ? 3.176 -3.432 -9.041 1.00 88.81 116 THR A C 1
ATOM 888 O O . THR A 1 116 ? 4.142 -3.184 -9.762 1.00 88.81 116 THR A O 1
ATOM 891 N N . LYS A 1 117 ? 2.799 -4.695 -8.810 1.00 88.56 117 LYS A N 1
ATOM 892 C CA . LYS A 1 117 ? 3.435 -5.849 -9.455 1.00 88.56 117 LYS A CA 1
ATOM 893 C C . LYS A 1 117 ? 3.119 -5.906 -10.952 1.00 88.56 117 LYS A C 1
ATOM 895 O O . LYS A 1 117 ? 4.006 -6.248 -11.738 1.00 88.56 117 LYS A O 1
ATOM 900 N N . GLU A 1 118 ? 1.880 -5.629 -11.340 1.00 92.38 118 GLU A N 1
ATOM 901 C CA . GLU A 1 118 ? 1.460 -5.567 -12.743 1.00 92.38 118 GLU A CA 1
ATOM 902 C C . GLU A 1 118 ? 2.189 -4.434 -13.473 1.00 92.38 118 GLU A C 1
ATOM 904 O O . GLU A 1 118 ? 2.818 -4.695 -14.500 1.00 92.38 118 GLU A O 1
ATOM 909 N N . ASP A 1 119 ? 2.247 -3.241 -12.879 1.00 88.69 119 ASP A N 1
ATOM 910 C CA . ASP A 1 119 ? 2.998 -2.091 -13.394 1.00 88.69 119 ASP A CA 1
ATOM 911 C C . ASP A 1 119 ? 4.492 -2.402 -13.545 1.00 88.69 119 ASP A C 1
ATOM 913 O O . ASP A 1 119 ? 5.104 -2.086 -14.567 1.00 88.69 119 ASP A O 1
ATOM 917 N N . ALA A 1 120 ? 5.095 -3.084 -12.566 1.00 85.50 120 ALA A N 1
ATOM 918 C CA . ALA A 1 120 ? 6.500 -3.482 -12.634 1.00 85.50 120 ALA A CA 1
ATOM 919 C C . ALA A 1 120 ? 6.758 -4.514 -13.741 1.00 85.50 120 ALA A C 1
ATOM 921 O O . ALA A 1 120 ? 7.810 -4.489 -14.384 1.00 85.50 120 ALA A O 1
ATOM 922 N N . THR A 1 121 ? 5.803 -5.418 -13.969 1.00 89.50 121 THR A N 1
ATOM 923 C CA . THR A 1 121 ? 5.879 -6.414 -15.044 1.00 89.50 121 THR A CA 1
ATOM 924 C C . THR A 1 121 ? 5.765 -5.732 -16.405 1.00 89.50 121 THR A C 1
ATOM 926 O O . THR A 1 121 ? 6.608 -5.968 -17.267 1.00 89.50 121 THR A O 1
ATOM 929 N N . ALA A 1 122 ? 4.796 -4.828 -16.570 1.00 90.81 122 ALA A N 1
ATOM 930 C CA . ALA A 1 122 ? 4.624 -4.037 -17.786 1.00 90.81 122 ALA A CA 1
ATOM 931 C C . ALA A 1 122 ? 5.866 -3.184 -18.085 1.00 90.81 122 ALA A C 1
ATOM 933 O O . ALA A 1 122 ? 6.388 -3.213 -19.197 1.00 90.81 122 ALA A O 1
ATOM 934 N N . TRP A 1 123 ? 6.416 -2.512 -17.070 1.00 88.31 123 TRP A N 1
ATOM 935 C CA . TRP A 1 123 ? 7.666 -1.763 -17.192 1.00 88.31 123 TRP A CA 1
ATOM 936 C C . TRP A 1 123 ? 8.833 -2.645 -17.657 1.00 88.31 123 TRP A C 1
ATOM 938 O O . TRP A 1 123 ? 9.595 -2.249 -18.539 1.00 88.31 123 TRP A O 1
ATOM 948 N N . ALA A 1 124 ? 8.978 -3.852 -17.101 1.00 85.12 124 ALA A N 1
ATOM 949 C CA . ALA A 1 124 ? 10.040 -4.775 -17.498 1.00 85.12 124 ALA A CA 1
ATOM 950 C C . ALA A 1 124 ? 9.879 -5.257 -18.950 1.00 85.12 124 ALA A C 1
ATOM 952 O O . ALA A 1 124 ? 10.870 -5.361 -19.677 1.00 85.12 124 ALA A O 1
ATOM 953 N N . GLU A 1 125 ? 8.646 -5.527 -19.384 1.00 89.75 125 GLU A N 1
ATOM 954 C CA . GLU A 1 125 ? 8.343 -5.867 -20.776 1.00 89.75 125 GLU A CA 1
ATOM 955 C C . GLU A 1 125 ? 8.670 -4.716 -21.731 1.00 89.75 125 GLU A C 1
ATOM 957 O O . GLU A 1 125 ? 9.239 -4.955 -22.797 1.00 89.75 125 GLU A O 1
ATOM 962 N N . ASP A 1 126 ? 8.356 -3.478 -21.356 1.00 86.44 126 ASP A N 1
ATOM 963 C CA . ASP A 1 126 ? 8.629 -2.298 -22.178 1.00 86.44 126 ASP A CA 1
ATOM 964 C C . ASP A 1 126 ? 10.130 -2.028 -22.301 1.00 86.44 126 ASP A C 1
ATOM 966 O O . ASP A 1 126 ? 10.628 -1.832 -23.410 1.00 86.44 126 ASP A O 1
ATOM 970 N N . VAL A 1 127 ? 10.889 -2.145 -21.206 1.00 83.25 127 VAL A N 1
ATOM 971 C CA . VAL A 1 127 ? 12.360 -2.069 -21.246 1.00 83.25 127 VAL A CA 1
ATOM 972 C C . VAL A 1 127 ? 12.948 -3.166 -22.138 1.00 83.25 127 VAL A C 1
ATOM 974 O O . VAL A 1 127 ? 13.879 -2.910 -22.904 1.00 83.25 127 VAL A O 1
ATOM 977 N N . ALA A 1 128 ? 12.413 -4.390 -22.077 1.00 81.62 128 ALA A N 1
ATOM 978 C CA . ALA A 1 128 ? 12.874 -5.493 -22.916 1.00 81.62 128 ALA A CA 1
ATOM 979 C C . ALA A 1 128 ? 12.577 -5.258 -24.409 1.00 81.62 128 ALA A C 1
ATOM 981 O O . ALA A 1 128 ? 13.441 -5.530 -25.247 1.00 81.62 128 ALA A O 1
ATOM 982 N N . LYS A 1 129 ? 11.395 -4.723 -24.746 1.00 83.25 129 LYS A N 1
ATOM 983 C CA . LYS A 1 129 ? 11.037 -4.333 -26.121 1.00 83.25 129 LYS A CA 1
ATOM 984 C C . LYS A 1 129 ? 11.935 -3.210 -26.629 1.00 83.25 129 LYS A C 1
ATOM 986 O O . LYS A 1 129 ? 12.522 -3.352 -27.696 1.00 83.25 129 LYS A O 1
ATOM 991 N N . GLU A 1 130 ? 12.126 -2.146 -25.850 1.00 78.31 130 GLU A N 1
ATOM 992 C CA . GLU A 1 130 ? 13.006 -1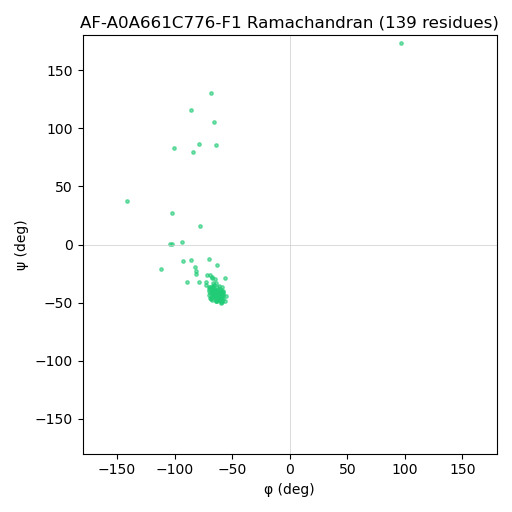.034 -26.230 1.00 78.31 130 GLU A CA 1
ATOM 993 C C . GLU A 1 130 ? 14.456 -1.496 -26.440 1.00 78.31 130 GLU A C 1
ATOM 995 O O . GLU A 1 130 ? 15.128 -1.044 -27.369 1.00 78.31 130 GLU A O 1
ATOM 1000 N N . ALA A 1 131 ? 14.951 -2.430 -25.624 1.00 73.38 131 ALA A N 1
ATOM 1001 C CA . ALA A 1 131 ? 16.275 -3.018 -25.809 1.00 73.38 131 ALA A CA 1
ATOM 1002 C C . ALA A 1 131 ? 16.371 -3.873 -27.088 1.00 73.38 131 ALA A C 1
ATOM 1004 O O . ALA A 1 131 ? 17.406 -3.855 -27.758 1.00 73.38 131 ALA A O 1
ATOM 1005 N N . ALA A 1 132 ? 15.308 -4.601 -27.447 1.00 75.06 132 ALA A N 1
ATOM 1006 C CA . ALA A 1 132 ? 15.243 -5.383 -28.682 1.00 75.06 132 ALA A CA 1
ATOM 1007 C C . ALA A 1 132 ? 15.166 -4.486 -29.932 1.00 75.06 132 ALA A C 1
ATOM 1009 O O . ALA A 1 132 ? 15.908 -4.711 -30.890 1.00 75.06 132 ALA A O 1
ATOM 1010 N N . ASP A 1 133 ? 14.354 -3.427 -29.898 1.00 71.06 133 ASP A N 1
ATOM 1011 C CA . ASP A 1 133 ? 14.163 -2.482 -31.008 1.00 71.06 133 ASP A CA 1
ATOM 1012 C C . ASP A 1 133 ? 15.401 -1.612 -31.279 1.00 71.06 133 ASP A C 1
ATOM 1014 O O . ASP A 1 133 ? 15.625 -1.151 -32.407 1.00 71.06 133 ASP A O 1
ATOM 1018 N N . ASN A 1 134 ? 16.228 -1.394 -30.256 1.00 64.19 134 ASN A N 1
ATOM 1019 C CA . ASN A 1 134 ? 17.482 -0.649 -30.351 1.00 64.19 134 ASN A CA 1
ATOM 1020 C C . ASN A 1 134 ? 18.709 -1.548 -30.608 1.00 64.19 134 ASN A C 1
ATOM 1022 O O . ASN A 1 134 ? 19.824 -1.034 -30.707 1.00 64.19 134 ASN A O 1
ATOM 1026 N N . ASN A 1 135 ? 18.532 -2.868 -30.761 1.00 54.44 135 ASN A N 1
ATOM 1027 C CA . ASN A 1 135 ? 19.613 -3.789 -31.111 1.00 54.44 135 ASN A CA 1
ATOM 1028 C C . ASN A 1 135 ? 19.812 -3.857 -32.644 1.00 54.44 135 ASN A C 1
ATOM 1030 O O . ASN A 1 135 ? 18.934 -4.357 -33.358 1.00 54.44 135 ASN A O 1
ATOM 1034 N N . PRO A 1 136 ? 20.972 -3.431 -33.180 1.00 52.53 136 PRO A N 1
ATOM 1035 C CA . PRO A 1 136 ? 21.233 -3.440 -34.621 1.00 52.53 136 PRO A CA 1
ATOM 1036 C C . PRO A 1 136 ? 21.241 -4.846 -35.250 1.00 52.53 136 PRO A C 1
ATOM 1038 O O . PRO A 1 136 ? 21.081 -4.953 -36.462 1.00 52.53 136 PRO A O 1
ATOM 1041 N N . MET A 1 137 ? 21.373 -5.928 -34.467 1.00 46.25 137 MET A N 1
ATOM 1042 C CA . MET A 1 137 ? 21.331 -7.305 -34.988 1.00 46.25 137 MET A CA 1
ATOM 1043 C C . MET A 1 137 ? 19.916 -7.870 -35.190 1.00 46.25 137 MET A C 1
ATOM 1045 O O . MET A 1 137 ? 19.763 -8.822 -35.947 1.00 46.25 137 MET A O 1
ATOM 1049 N N . VAL A 1 138 ? 18.884 -7.303 -34.553 1.00 50.38 138 VAL A N 1
ATOM 1050 C CA . VAL A 1 138 ? 17.486 -7.760 -34.718 1.00 50.38 138 VAL A CA 1
ATOM 1051 C C . VAL A 1 138 ? 16.801 -7.042 -35.882 1.00 50.38 138 VAL A C 1
ATOM 1053 O O . VAL A 1 138 ? 16.015 -7.649 -36.595 1.00 50.38 138 VAL A O 1
ATOM 1056 N N . LYS A 1 139 ? 17.153 -5.778 -36.146 1.00 44.12 139 LYS A N 1
ATOM 1057 C CA . LYS A 1 139 ? 16.661 -5.029 -37.318 1.00 44.12 139 LYS A CA 1
ATOM 1058 C C . LYS A 1 139 ? 17.219 -5.517 -38.663 1.00 44.12 139 LYS A C 1
ATOM 1060 O O . LYS A 1 139 ? 16.728 -5.083 -39.700 1.00 44.12 139 LYS A O 1
ATOM 1065 N N . ALA A 1 140 ? 18.247 -6.366 -38.647 1.00 42.22 140 ALA A N 1
ATOM 1066 C CA . ALA A 1 140 ? 18.937 -6.865 -39.838 1.00 42.22 140 ALA A CA 1
ATOM 1067 C C . ALA A 1 140 ? 18.551 -8.307 -40.240 1.00 42.22 140 ALA A C 1
ATOM 1069 O O . ALA A 1 140 ? 19.098 -8.814 -41.221 1.00 42.22 140 ALA A O 1
ATOM 1070 N N . ALA A 1 141 ? 17.646 -8.961 -39.498 1.00 38.97 141 ALA A N 1
ATOM 1071 C CA . ALA A 1 141 ? 17.102 -10.294 -39.787 1.00 38.97 141 ALA A CA 1
ATOM 1072 C C . ALA A 1 141 ? 15.667 -10.196 -40.323 1.00 38.97 141 ALA A C 1
ATOM 1074 O O . ALA A 1 141 ? 15.326 -11.006 -41.215 1.00 38.97 141 ALA A O 1
#

Foldseek 3Di:
DVVVVVVVVVCVVVVPPCPPPPPVVVVVVLVVLVVVLVVVLVVLLVVLVVVLVVQVVVLVVLVVVLVVVLVVLLVVQVVPDDDDVSSVVSVVVSVVVSVVSVVVSVVSNVVSVVVSVVSVVVSVVVSVVSVLVSDPVNVVD

Mean predicted aligned error: 14.03 Å